Protein AF-A0A316R1C1-F1 (afdb_monomer_lite)

Secondary structure (DSSP, 8-state):
-PPPB---TTSTTTTSHHHHHHT-SBGGG-GGGSGGGHHHHHHHHHHHHHT-SSS-STHHHH-SB-SS-SSSPPBP-EEEEEEEEE-PSP-EEE-TTS-EEE-S-SEEEEEEEEE-TTTT-

Radius of gyration: 18.61 Å; chains: 1; bounding box: 40×35×49 Å

Sequence (121 aa):
MEDRQYTNTSCPLYETVYCQRLNMRSCDVCPAKNPNNVQSIQADLDAVAQLMPMEDLAPLFHTEQCVLCKGEPGKRVCYGMTDLGNPEPQREGRNFIGMKTKLRIGSLLPIQLSCCAACRR

Foldseek 3Di:
DDDAEEDCPVQPCPPHPLVVVQVDSYLVPGPSVPVVCNVVSVQQVVQVVVVCPDPDLCCFPVDQWFPPDPDDTDGFDDKDKDKDFDCPPWDWDADPVGDIDIDSGHYIDIHIGGHDPVRVD

Structure (mmCIF, N/CA/C/O backbone):
data_AF-A0A316R1C1-F1
#
_entry.id   AF-A0A316R1C1-F1
#
loop_
_atom_site.group_PDB
_atom_site.id
_atom_site.type_symbol
_atom_site.label_atom_id
_atom_site.label_alt_id
_atom_site.label_comp_id
_atom_site.label_asym_id
_atom_site.label_entity_id
_atom_site.label_seq_id
_atom_site.pdbx_PDB_ins_code
_atom_site.Cartn_x
_atom_site.Cartn_y
_atom_site.Cartn_z
_atom_site.occupancy
_atom_site.B_iso_or_equiv
_atom_site.auth_seq_id
_atom_site.auth_comp_id
_atom_site.auth_asym_id
_atom_site.auth_atom_id
_atom_site.pdbx_PDB_model_num
ATOM 1 N N . MET A 1 1 ? 3.258 -20.269 7.989 1.00 51.34 1 MET A N 1
ATOM 2 C CA . MET A 1 1 ? 3.640 -19.213 7.031 1.00 51.34 1 MET A CA 1
ATOM 3 C C . MET A 1 1 ? 4.019 -19.970 5.768 1.00 51.34 1 MET A C 1
ATOM 5 O O . MET A 1 1 ? 4.888 -20.818 5.877 1.00 51.34 1 MET A O 1
ATOM 9 N N . GLU A 1 2 ? 3.267 -19.852 4.669 1.00 62.28 2 GLU A N 1
ATOM 10 C CA . GLU A 1 2 ? 3.609 -20.581 3.431 1.00 62.28 2 GLU A CA 1
ATOM 11 C C . GLU A 1 2 ? 4.952 -20.074 2.883 1.00 62.28 2 GLU A C 1
ATOM 13 O O . GLU A 1 2 ? 5.201 -18.864 2.904 1.00 62.28 2 GLU A O 1
ATOM 18 N N . ASP A 1 3 ? 5.794 -20.984 2.388 1.00 77.94 3 ASP A N 1
ATOM 19 C CA . ASP A 1 3 ? 7.062 -20.627 1.750 1.00 77.94 3 ASP A CA 1
ATOM 20 C C . ASP A 1 3 ? 6.789 -19.875 0.444 1.00 77.94 3 ASP A C 1
ATOM 22 O O . ASP A 1 3 ? 6.186 -20.400 -0.497 1.00 77.94 3 ASP A O 1
ATOM 26 N N . ARG A 1 4 ? 7.216 -18.610 0.395 1.00 82.94 4 ARG A N 1
ATOM 27 C CA . ARG A 1 4 ? 7.112 -17.771 -0.803 1.00 82.94 4 ARG A CA 1
ATOM 28 C C . ARG A 1 4 ? 8.196 -18.184 -1.794 1.00 82.94 4 ARG A C 1
ATOM 30 O O . ARG A 1 4 ? 9.362 -18.289 -1.425 1.00 82.94 4 ARG A O 1
ATOM 37 N N . GLN A 1 5 ? 7.821 -18.389 -3.054 1.00 85.69 5 GLN A N 1
ATOM 38 C CA . GLN A 1 5 ? 8.736 -18.870 -4.094 1.00 85.69 5 GLN A CA 1
ATOM 39 C C . GLN A 1 5 ? 9.010 -17.774 -5.124 1.00 85.69 5 GLN A C 1
ATOM 41 O O . GLN A 1 5 ? 8.244 -17.568 -6.071 1.00 85.69 5 GLN A O 1
ATOM 46 N N . TYR A 1 6 ? 10.118 -17.060 -4.939 1.00 88.44 6 TYR A N 1
ATOM 47 C CA . TYR A 1 6 ? 10.590 -16.049 -5.880 1.00 88.44 6 TYR A CA 1
ATOM 48 C C . TYR A 1 6 ? 11.671 -16.651 -6.774 1.00 88.44 6 TYR A C 1
ATOM 50 O O . TYR A 1 6 ? 12.806 -16.826 -6.355 1.00 88.44 6 TYR A O 1
ATOM 58 N N . THR A 1 7 ? 11.301 -17.013 -8.000 1.00 89.00 7 THR A N 1
ATOM 59 C CA . THR A 1 7 ? 12.159 -17.791 -8.909 1.00 89.00 7 THR A CA 1
ATOM 60 C C . THR A 1 7 ? 12.693 -16.985 -10.091 1.00 89.00 7 THR A C 1
ATOM 62 O O . THR A 1 7 ? 13.659 -17.398 -10.727 1.00 89.00 7 THR A O 1
ATOM 65 N N . ASN A 1 8 ? 12.096 -15.830 -10.405 1.00 89.88 8 ASN A N 1
ATOM 66 C CA . ASN A 1 8 ? 12.517 -15.008 -11.537 1.00 89.88 8 ASN A CA 1
ATOM 67 C C . ASN A 1 8 ? 13.660 -14.052 -11.158 1.00 89.88 8 ASN A C 1
ATOM 69 O O . ASN A 1 8 ? 13.425 -12.872 -10.891 1.00 89.88 8 ASN A O 1
ATOM 73 N N . THR A 1 9 ? 14.893 -14.554 -11.203 1.00 91.06 9 THR A N 1
ATOM 74 C CA . THR A 1 9 ? 16.123 -13.787 -10.930 1.00 91.06 9 THR A CA 1
ATOM 75 C C . THR A 1 9 ? 16.431 -12.714 -11.979 1.00 91.06 9 THR A C 1
ATOM 77 O O . THR A 1 9 ? 17.227 -11.818 -11.723 1.00 91.06 9 THR A O 1
ATOM 80 N N . SER A 1 10 ? 15.789 -12.768 -13.152 1.00 91.38 10 SER A N 1
ATOM 81 C CA . SER A 1 10 ? 15.944 -11.756 -14.209 1.00 91.38 10 SER A CA 1
ATOM 82 C C . SER A 1 10 ? 15.043 -10.527 -14.023 1.00 91.38 10 SER A C 1
ATOM 84 O O . SER A 1 10 ? 15.181 -9.538 -14.741 1.00 91.38 10 SER A O 1
ATOM 86 N N . CYS A 1 11 ? 14.099 -10.575 -13.076 1.00 91.94 11 CYS A N 1
ATOM 87 C CA . CYS A 1 11 ? 13.207 -9.456 -12.794 1.00 91.94 11 CYS A CA 1
ATOM 88 C C . CYS A 1 11 ? 13.990 -8.286 -12.170 1.00 91.94 11 CYS A C 1
ATOM 90 O O . CYS A 1 11 ? 14.658 -8.500 -11.160 1.00 91.94 11 CYS A O 1
ATOM 92 N N . PRO A 1 12 ? 13.840 -7.037 -12.652 1.00 92.56 12 PRO A N 1
ATOM 93 C CA . PRO A 1 12 ? 14.537 -5.887 -12.066 1.00 92.56 12 PRO A CA 1
ATOM 94 C C . PRO A 1 12 ? 14.174 -5.598 -10.601 1.00 92.56 12 PRO A C 1
ATOM 96 O O . PRO A 1 12 ? 14.890 -4.869 -9.924 1.00 92.56 12 PRO A O 1
ATOM 99 N N . LEU A 1 13 ? 13.054 -6.143 -10.110 1.00 93.75 13 LEU A N 1
ATOM 100 C CA . LEU A 1 13 ? 12.638 -6.004 -8.711 1.00 93.75 13 LEU A CA 1
ATOM 101 C C . LEU A 1 13 ? 13.134 -7.149 -7.826 1.00 93.75 13 LEU A C 1
ATOM 103 O O . LEU A 1 13 ? 12.971 -7.057 -6.609 1.00 93.75 13 LEU A O 1
ATOM 107 N N . TYR A 1 14 ? 13.686 -8.224 -8.395 1.00 92.94 14 TYR A N 1
ATOM 108 C CA . TYR A 1 14 ? 14.122 -9.399 -7.641 1.00 92.94 14 TYR A CA 1
ATOM 109 C C . TYR A 1 14 ? 15.084 -9.000 -6.508 1.00 92.94 14 TYR A C 1
ATOM 111 O O . TYR A 1 14 ? 15.948 -8.153 -6.699 1.00 92.94 14 TYR A O 1
ATOM 119 N N . GLU A 1 15 ? 14.873 -9.555 -5.309 1.00 90.38 15 GLU A N 1
ATOM 120 C CA . GLU A 1 15 ? 15.633 -9.241 -4.079 1.00 90.38 15 GLU A CA 1
ATOM 121 C C . GLU A 1 15 ? 15.674 -7.757 -3.648 1.00 90.38 15 GLU A C 1
ATOM 123 O O . GLU A 1 15 ? 16.401 -7.392 -2.727 1.00 90.38 15 GLU A O 1
ATOM 128 N N . THR A 1 16 ? 14.833 -6.893 -4.222 1.00 92.81 16 THR A N 1
ATOM 129 C CA . THR A 1 16 ? 14.690 -5.496 -3.778 1.00 92.81 16 THR A CA 1
ATOM 130 C C . THR A 1 16 ? 13.561 -5.320 -2.755 1.00 92.81 16 THR A C 1
ATOM 132 O O . THR A 1 16 ? 12.646 -6.146 -2.652 1.00 92.81 16 THR A O 1
ATOM 135 N N . VAL A 1 17 ? 13.552 -4.175 -2.060 1.00 90.12 17 VAL A N 1
ATOM 136 C CA . VAL A 1 17 ? 12.435 -3.761 -1.186 1.00 90.12 17 VAL A CA 1
ATOM 137 C C . VAL A 1 17 ? 11.093 -3.718 -1.932 1.00 90.12 17 VAL A C 1
ATOM 139 O O . VAL A 1 17 ? 10.051 -3.990 -1.341 1.00 90.12 17 VAL A O 1
ATOM 142 N N . TYR A 1 18 ? 11.092 -3.452 -3.242 1.00 92.75 18 TYR A N 1
ATOM 143 C CA . TYR A 1 18 ? 9.870 -3.437 -4.048 1.00 92.75 18 TYR A CA 1
ATOM 144 C C . TYR A 1 18 ? 9.249 -4.831 -4.176 1.00 92.75 18 TYR A C 1
ATOM 146 O O . TYR A 1 18 ? 8.042 -4.979 -4.003 1.00 92.75 18 TYR A O 1
ATOM 154 N N . CYS A 1 19 ? 10.057 -5.871 -4.408 1.00 91.94 19 CYS A N 1
ATOM 155 C CA . CYS A 1 19 ? 9.561 -7.251 -4.449 1.00 91.94 19 CYS A CA 1
ATOM 156 C C . CYS A 1 19 ? 9.001 -7.688 -3.089 1.00 91.94 19 CYS A C 1
ATOM 158 O O . CYS A 1 19 ? 7.946 -8.319 -3.029 1.00 91.94 19 CYS A O 1
ATOM 160 N N . GLN A 1 20 ? 9.644 -7.273 -1.994 1.00 88.44 20 GLN A N 1
ATOM 161 C CA . GLN A 1 20 ? 9.140 -7.520 -0.641 1.00 88.44 20 GLN A CA 1
ATOM 162 C C . GLN A 1 20 ? 7.792 -6.824 -0.394 1.00 88.44 20 GLN A C 1
ATOM 164 O O . GLN A 1 20 ? 6.866 -7.461 0.105 1.00 88.44 20 GLN A O 1
ATOM 169 N N . ARG A 1 21 ? 7.650 -5.550 -0.794 1.00 88.25 21 ARG A N 1
ATOM 170 C CA . ARG A 1 21 ? 6.412 -4.761 -0.641 1.00 88.25 21 ARG A CA 1
ATOM 171 C C . ARG A 1 21 ? 5.240 -5.302 -1.456 1.00 88.25 21 ARG A C 1
ATOM 173 O O . ARG A 1 21 ? 4.107 -5.224 -0.995 1.00 88.25 21 ARG A O 1
ATOM 180 N N . LEU A 1 22 ? 5.500 -5.885 -2.628 1.00 89.81 22 LEU A N 1
ATOM 181 C CA . LEU A 1 22 ? 4.466 -6.578 -3.405 1.00 89.81 22 LEU A CA 1
ATOM 182 C C . LEU A 1 22 ? 3.909 -7.803 -2.664 1.00 89.81 22 LEU A C 1
ATOM 184 O O . LEU A 1 22 ? 2.777 -8.193 -2.926 1.00 89.81 22 LEU A O 1
ATOM 188 N N . ASN A 1 23 ? 4.689 -8.392 -1.746 1.00 88.69 23 ASN A N 1
ATOM 189 C CA . ASN A 1 23 ? 4.273 -9.451 -0.821 1.00 88.69 23 ASN A CA 1
ATOM 190 C C . ASN A 1 23 ? 3.486 -10.596 -1.497 1.00 88.69 23 ASN A C 1
ATOM 192 O O . ASN A 1 23 ? 2.499 -11.106 -0.964 1.00 88.69 23 ASN A O 1
ATOM 196 N N . MET A 1 24 ? 3.917 -10.999 -2.695 1.00 90.88 24 MET A N 1
ATOM 197 C CA . MET A 1 24 ? 3.232 -12.020 -3.489 1.00 90.88 24 MET A CA 1
ATOM 198 C C . MET A 1 24 ? 3.593 -13.439 -3.044 1.00 90.88 24 MET A C 1
ATOM 200 O O . MET A 1 24 ? 4.655 -13.687 -2.482 1.00 90.88 24 MET A O 1
ATOM 204 N N . ARG A 1 25 ? 2.729 -14.411 -3.364 1.00 89.56 25 ARG A N 1
ATOM 205 C CA . ARG A 1 25 ? 3.006 -15.835 -3.104 1.00 89.56 25 ARG A CA 1
ATOM 206 C C . ARG A 1 25 ? 4.130 -16.391 -3.988 1.00 89.56 25 ARG A C 1
ATOM 208 O O . ARG A 1 25 ? 4.954 -17.172 -3.519 1.00 89.56 25 ARG A O 1
ATOM 215 N N . SER A 1 26 ? 4.148 -16.008 -5.264 1.00 92.50 26 SER A N 1
ATOM 216 C CA . SER A 1 26 ? 5.160 -16.429 -6.238 1.00 92.50 26 SER A CA 1
ATOM 217 C C . SER A 1 26 ? 5.304 -15.423 -7.383 1.00 92.50 26 SER A C 1
ATOM 219 O O . SER A 1 26 ? 4.461 -14.538 -7.562 1.00 92.50 26 SER A O 1
ATOM 221 N N . CYS A 1 27 ? 6.356 -15.574 -8.194 1.00 92.00 27 CYS A N 1
ATOM 222 C CA . CYS A 1 27 ? 6.554 -14.757 -9.397 1.00 92.00 27 CYS A CA 1
ATOM 223 C C . CYS A 1 27 ? 5.439 -14.932 -10.442 1.00 92.00 27 CYS A C 1
ATOM 225 O O . CYS A 1 27 ? 5.206 -14.016 -11.228 1.00 92.00 27 CYS A O 1
ATOM 227 N N . ASP A 1 28 ? 4.727 -16.063 -10.450 1.00 90.25 28 ASP A N 1
ATOM 228 C CA . ASP A 1 28 ? 3.705 -16.345 -11.464 1.00 90.25 28 ASP A CA 1
ATOM 229 C C . ASP A 1 28 ? 2.460 -15.477 -11.357 1.00 90.25 28 ASP A C 1
ATOM 231 O O . ASP A 1 28 ? 1.851 -15.156 -12.377 1.00 90.25 28 ASP A O 1
ATOM 235 N N . VAL A 1 29 ? 2.122 -15.082 -10.133 1.00 89.81 29 VAL A N 1
ATOM 236 C CA . VAL A 1 29 ? 0.990 -14.203 -9.819 1.00 89.81 29 VAL A CA 1
ATOM 237 C C . VAL A 1 29 ? 1.431 -12.757 -9.587 1.00 89.81 29 VAL A C 1
ATOM 239 O O . VAL A 1 29 ? 0.626 -11.915 -9.201 1.00 89.81 29 VAL A O 1
ATOM 242 N N . CYS A 1 30 ? 2.716 -12.457 -9.789 1.00 91.81 30 CYS A N 1
ATOM 243 C CA . CYS A 1 30 ? 3.264 -11.138 -9.522 1.00 91.81 30 CYS A CA 1
ATOM 244 C C . CYS A 1 30 ? 2.909 -10.156 -10.652 1.00 91.81 30 CYS A C 1
ATOM 246 O O . CYS A 1 30 ? 3.167 -10.459 -11.820 1.00 91.81 30 CYS A O 1
ATOM 248 N N . PRO A 1 31 ? 2.403 -8.946 -10.346 1.00 89.88 31 PRO A N 1
ATOM 249 C CA . PRO A 1 31 ? 2.100 -7.943 -11.370 1.00 89.88 31 PRO A CA 1
ATOM 250 C C . PRO A 1 31 ? 3.346 -7.498 -12.157 1.00 89.88 31 PRO A C 1
ATOM 252 O O . PRO A 1 31 ? 3.237 -7.106 -13.320 1.00 89.88 31 PRO A O 1
ATOM 255 N N . ALA A 1 32 ? 4.538 -7.626 -11.561 1.00 91.44 32 ALA A N 1
ATOM 256 C CA . ALA A 1 32 ? 5.823 -7.346 -12.202 1.00 91.44 32 ALA A CA 1
ATOM 257 C C . ALA A 1 32 ? 6.328 -8.483 -13.116 1.00 91.44 32 ALA A C 1
ATOM 259 O O . ALA A 1 32 ? 7.414 -8.372 -13.678 1.00 91.44 32 ALA A O 1
ATOM 260 N N . LYS A 1 33 ? 5.559 -9.571 -13.298 1.00 88.69 33 LYS A N 1
ATOM 261 C CA . LYS A 1 33 ? 5.878 -10.637 -14.266 1.00 88.69 33 LYS A CA 1
ATOM 262 C C . LYS A 1 33 ? 5.967 -10.102 -15.697 1.00 88.69 33 LYS A C 1
ATOM 264 O O . LYS A 1 33 ? 6.760 -10.608 -16.486 1.00 88.69 33 LYS A O 1
ATOM 269 N N . ASN A 1 34 ? 5.171 -9.082 -16.029 1.00 87.88 34 ASN A N 1
ATOM 270 C CA . ASN A 1 34 ? 5.293 -8.364 -17.292 1.00 87.88 34 ASN A CA 1
ATOM 271 C C . ASN A 1 34 ? 6.376 -7.273 -17.165 1.00 87.88 34 ASN A C 1
ATOM 273 O O . ASN A 1 34 ? 6.159 -6.309 -16.423 1.00 87.88 34 ASN A O 1
ATOM 277 N N . PRO A 1 35 ? 7.499 -7.365 -17.904 1.00 85.69 35 PRO A N 1
ATOM 278 C CA . PRO A 1 35 ? 8.599 -6.405 -17.7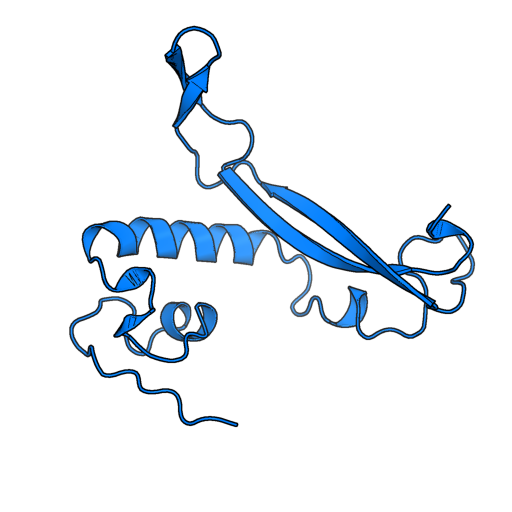94 1.00 85.69 35 PRO A CA 1
ATOM 279 C C . PRO A 1 35 ? 8.179 -4.969 -18.135 1.00 85.69 35 PRO A C 1
ATOM 281 O O . PRO A 1 35 ? 8.714 -4.025 -17.558 1.00 85.69 35 PRO A O 1
ATOM 284 N N . ASN A 1 36 ? 7.168 -4.788 -18.991 1.00 88.62 36 ASN A N 1
ATOM 285 C CA . ASN A 1 36 ? 6.675 -3.461 -19.372 1.00 88.62 36 ASN A CA 1
ATOM 286 C C . ASN A 1 36 ? 5.993 -2.714 -18.213 1.00 88.62 36 ASN A C 1
ATOM 288 O O . ASN A 1 36 ? 5.850 -1.496 -18.272 1.00 88.62 36 ASN A O 1
ATOM 292 N N . ASN A 1 37 ? 5.588 -3.421 -17.154 1.00 89.00 37 ASN A N 1
ATOM 293 C CA . ASN A 1 37 ? 4.886 -2.832 -16.013 1.00 89.00 37 ASN A CA 1
ATOM 294 C C . ASN A 1 37 ? 5.828 -2.449 -14.864 1.00 89.00 37 ASN A C 1
ATOM 296 O O . ASN A 1 37 ? 5.409 -1.751 -13.940 1.00 89.00 37 ASN A O 1
ATOM 300 N N . VAL A 1 38 ? 7.085 -2.901 -14.893 1.00 92.06 38 VAL A N 1
ATOM 301 C CA . VAL A 1 38 ? 8.009 -2.803 -13.752 1.00 92.06 38 VAL A CA 1
ATOM 302 C C . VAL A 1 38 ? 8.203 -1.356 -13.301 1.00 92.06 38 VAL A C 1
ATOM 304 O O . VAL A 1 38 ? 8.032 -1.063 -12.121 1.00 92.06 38 VAL A O 1
ATOM 307 N N . GLN A 1 39 ? 8.462 -0.441 -14.238 1.00 91.56 39 GLN A N 1
ATOM 308 C CA . GLN A 1 39 ? 8.654 0.978 -13.921 1.00 91.56 39 GLN A CA 1
ATOM 309 C C . GLN A 1 39 ? 7.397 1.610 -13.312 1.00 91.56 39 GLN A C 1
ATOM 311 O O . GLN A 1 39 ? 7.488 2.320 -12.314 1.00 91.56 39 GLN A O 1
ATOM 316 N N . SER A 1 40 ? 6.214 1.320 -13.868 1.00 89.94 40 SER A N 1
ATOM 317 C CA . SER A 1 40 ? 4.959 1.837 -13.310 1.00 89.94 40 SER A CA 1
ATOM 318 C C . SER A 1 40 ? 4.678 1.297 -11.909 1.00 89.94 40 SER A C 1
ATOM 320 O O . SER A 1 40 ? 4.229 2.049 -11.054 1.00 89.94 40 SER A O 1
ATOM 322 N N . ILE A 1 41 ? 5.004 0.027 -11.654 1.00 92.06 41 ILE A N 1
ATOM 323 C CA . ILE A 1 41 ? 4.823 -0.601 -10.342 1.00 92.06 41 ILE A CA 1
ATOM 324 C C . ILE A 1 41 ? 5.750 0.035 -9.303 1.00 92.06 41 ILE A C 1
ATOM 326 O O . ILE A 1 41 ? 5.324 0.266 -8.176 1.00 92.06 41 ILE A O 1
ATOM 330 N N . GLN A 1 42 ? 7.001 0.341 -9.661 1.00 92.56 42 GLN A N 1
ATOM 331 C CA . GLN A 1 42 ? 7.908 1.054 -8.756 1.00 92.56 42 GLN A CA 1
ATOM 332 C C . GLN A 1 42 ? 7.364 2.438 -8.403 1.00 92.56 42 GLN A C 1
ATOM 334 O O . GLN A 1 42 ? 7.263 2.757 -7.223 1.00 92.56 42 GLN A O 1
ATOM 339 N N . ALA A 1 43 ? 6.925 3.205 -9.406 1.00 90.56 43 ALA A N 1
ATOM 340 C CA . ALA A 1 43 ? 6.333 4.522 -9.184 1.00 90.56 43 ALA A CA 1
ATOM 341 C C . ALA A 1 43 ? 5.090 4.462 -8.278 1.00 90.56 43 ALA A C 1
ATOM 343 O O . ALA A 1 43 ? 4.924 5.317 -7.410 1.00 90.56 43 ALA A O 1
ATOM 344 N N . ASP A 1 44 ? 4.244 3.438 -8.434 1.00 89.06 44 ASP A N 1
ATOM 345 C CA . ASP A 1 44 ? 3.082 3.226 -7.565 1.00 89.06 44 ASP A CA 1
ATOM 346 C C . ASP A 1 44 ? 3.491 2.915 -6.119 1.00 89.06 44 ASP A C 1
ATOM 348 O O . ASP A 1 44 ? 2.944 3.494 -5.181 1.00 89.06 44 ASP A O 1
ATOM 352 N N . LEU A 1 45 ? 4.472 2.029 -5.921 1.00 89.38 45 LEU A N 1
ATOM 353 C CA . LEU A 1 45 ? 4.970 1.678 -4.588 1.00 89.38 45 LEU A CA 1
ATOM 354 C C . LEU A 1 45 ? 5.647 2.864 -3.890 1.00 89.38 45 LEU A C 1
ATOM 356 O O . LEU A 1 45 ? 5.513 3.001 -2.674 1.00 89.38 45 LEU A O 1
ATOM 360 N N . ASP A 1 46 ? 6.350 3.715 -4.635 1.00 89.25 46 ASP A N 1
ATOM 361 C CA . ASP A 1 46 ? 6.959 4.939 -4.109 1.00 89.25 46 ASP A CA 1
ATOM 362 C C . ASP A 1 46 ? 5.905 5.979 -3.737 1.00 89.25 46 ASP A C 1
ATOM 364 O O . ASP A 1 46 ? 5.957 6.543 -2.643 1.00 89.25 46 ASP A O 1
ATOM 368 N N . ALA A 1 47 ? 4.909 6.188 -4.602 1.00 87.25 47 ALA A N 1
ATOM 369 C CA . ALA A 1 47 ? 3.803 7.095 -4.325 1.00 87.25 47 ALA A CA 1
ATOM 370 C C . ALA A 1 47 ? 3.025 6.657 -3.077 1.00 87.25 47 ALA A C 1
ATOM 372 O O . ALA A 1 47 ? 2.742 7.481 -2.213 1.00 87.25 47 ALA A O 1
ATOM 373 N N . VAL A 1 48 ? 2.736 5.360 -2.932 1.00 84.44 48 VAL A N 1
ATOM 374 C CA . VAL A 1 48 ? 2.081 4.825 -1.729 1.00 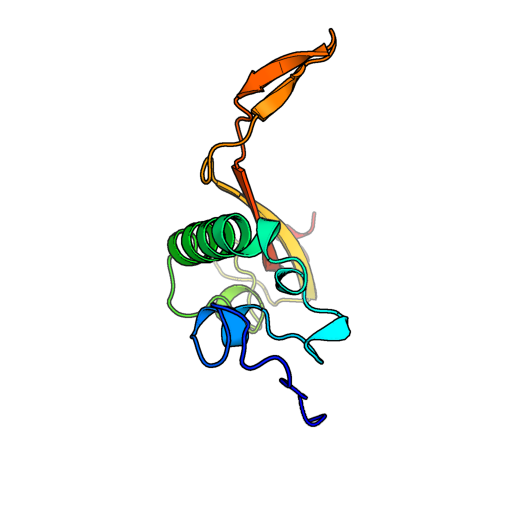84.44 48 VAL A CA 1
ATOM 375 C C . VAL A 1 48 ? 2.966 4.984 -0.491 1.00 84.44 48 VAL A C 1
ATOM 377 O O . VAL A 1 48 ? 2.467 5.375 0.561 1.00 84.44 48 VAL A O 1
ATOM 380 N N . ALA A 1 49 ? 4.275 4.735 -0.596 1.00 81.94 49 ALA A N 1
ATOM 381 C CA . ALA A 1 49 ? 5.193 4.903 0.531 1.00 81.94 49 ALA A CA 1
ATOM 382 C C . ALA A 1 49 ? 5.254 6.359 1.027 1.00 81.94 49 ALA A C 1
ATOM 384 O O . ALA A 1 49 ? 5.315 6.584 2.232 1.00 81.94 49 ALA A O 1
ATOM 385 N N . GLN A 1 50 ? 5.178 7.344 0.126 1.00 79.38 50 GLN A N 1
ATOM 386 C CA . GLN A 1 50 ? 5.123 8.768 0.487 1.00 79.38 50 GLN A CA 1
ATOM 387 C C . GLN A 1 50 ? 3.833 9.162 1.221 1.00 79.38 50 GLN A C 1
ATOM 389 O O . GLN A 1 50 ? 3.828 10.133 1.975 1.00 79.38 50 GLN A O 1
ATOM 394 N N . LEU A 1 51 ? 2.742 8.417 1.019 1.00 75.69 51 LEU A N 1
ATOM 395 C CA . LEU A 1 51 ? 1.453 8.661 1.674 1.00 75.69 51 LEU A CA 1
ATOM 396 C C . LEU A 1 51 ? 1.339 8.060 3.065 1.00 75.69 51 LEU A C 1
ATOM 398 O O . LEU A 1 51 ? 0.294 8.215 3.689 1.00 75.69 51 LEU A O 1
ATOM 402 N N . MET A 1 52 ? 2.356 7.351 3.541 1.00 74.38 52 MET A N 1
ATOM 403 C CA . MET A 1 52 ? 2.352 6.778 4.879 1.00 74.38 52 MET A CA 1
ATOM 404 C C . MET A 1 52 ? 3.015 7.789 5.830 1.00 74.38 52 MET A C 1
ATOM 406 O O . MET A 1 52 ? 4.238 7.794 5.944 1.00 74.38 52 MET A O 1
ATOM 410 N N . PRO A 1 53 ? 2.252 8.674 6.513 1.00 59.03 53 PRO A N 1
ATOM 411 C CA . PRO A 1 53 ? 2.813 9.679 7.424 1.00 59.03 53 PRO A CA 1
ATOM 412 C C . PRO A 1 53 ? 3.404 9.067 8.703 1.00 59.03 53 PRO A C 1
ATOM 414 O O . PRO A 1 53 ? 3.997 9.777 9.509 1.00 59.03 53 PRO A O 1
ATOM 417 N N . MET A 1 54 ? 3.206 7.765 8.911 1.00 60.44 54 MET A N 1
ATOM 418 C CA . MET A 1 54 ? 3.696 6.990 10.042 1.00 60.44 54 MET A CA 1
ATOM 419 C C . MET A 1 54 ? 4.465 5.789 9.498 1.00 60.44 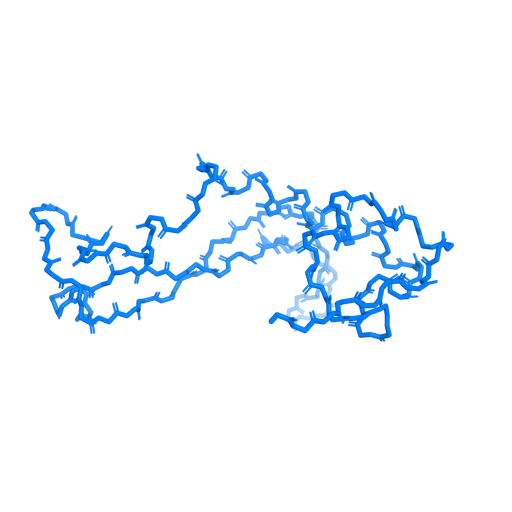54 MET A C 1
ATOM 421 O O . MET A 1 54 ? 4.062 5.208 8.490 1.00 60.44 54 MET A O 1
ATOM 425 N N . GLU A 1 55 ? 5.530 5.383 10.191 1.00 65.44 55 GLU A N 1
ATOM 426 C CA . GLU A 1 55 ? 6.274 4.154 9.870 1.00 65.44 55 GLU A CA 1
ATOM 427 C C . GLU A 1 55 ? 5.373 2.902 9.899 1.00 65.44 55 GLU A C 1
ATOM 429 O O . GLU A 1 55 ? 5.712 1.888 9.291 1.00 65.44 55 GLU A O 1
ATOM 434 N N . ASP A 1 56 ? 4.204 2.991 10.550 1.00 71.44 56 ASP A N 1
ATOM 435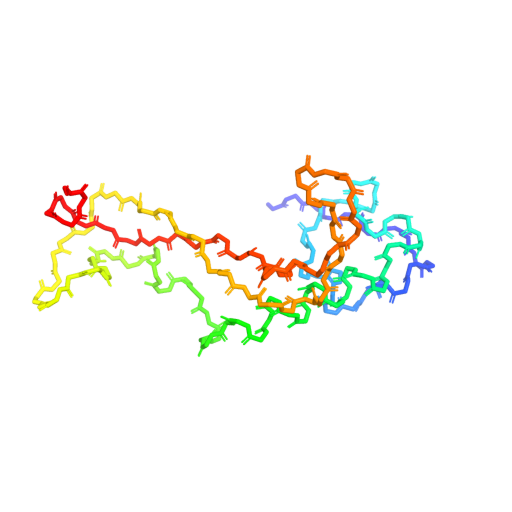 C CA . ASP A 1 56 ? 3.229 1.914 10.674 1.00 71.44 56 ASP A CA 1
ATOM 436 C C . ASP A 1 56 ? 1.773 2.434 10.668 1.00 71.44 56 ASP A C 1
ATOM 438 O O . ASP A 1 56 ? 1.426 3.373 11.388 1.00 71.44 56 ASP A O 1
ATOM 442 N N . LEU A 1 57 ? 0.903 1.800 9.871 1.00 77.94 57 LEU A N 1
ATOM 443 C CA . LEU A 1 57 ? -0.549 2.039 9.867 1.00 77.94 57 LEU A CA 1
ATOM 444 C C . LEU A 1 57 ? -1.301 1.112 10.828 1.00 77.94 57 LEU A C 1
ATOM 446 O O . LEU A 1 57 ? -2.485 1.346 11.076 1.00 77.94 57 LEU A O 1
ATOM 450 N N . ALA A 1 58 ? -0.647 0.089 11.391 1.00 85.31 58 ALA A N 1
ATOM 451 C CA . ALA A 1 58 ? -1.242 -0.822 12.362 1.00 85.31 58 ALA A CA 1
ATOM 452 C C . ALA A 1 58 ? -1.979 -0.101 13.498 1.00 85.31 58 ALA A C 1
ATOM 454 O O . ALA A 1 58 ? -3.081 -0.543 13.830 1.00 85.31 58 ALA A O 1
ATOM 455 N N . PRO A 1 59 ? -1.497 1.034 14.051 1.00 87.00 59 PRO A N 1
ATOM 456 C CA . PRO A 1 59 ? -2.229 1.755 15.090 1.00 87.00 59 PRO A CA 1
ATOM 457 C C . PRO A 1 59 ? -3.642 2.184 14.681 1.00 87.00 59 PRO A C 1
ATOM 459 O O . PRO A 1 59 ? -4.505 2.300 15.547 1.00 87.00 59 PRO A O 1
ATOM 462 N N . LEU A 1 60 ? -3.913 2.368 13.384 1.00 88.19 60 LEU A N 1
ATOM 463 C CA . LEU A 1 60 ? -5.237 2.744 12.898 1.00 88.19 60 LEU A CA 1
ATOM 464 C C . LEU A 1 60 ? -6.267 1.613 13.013 1.00 88.19 60 LEU A C 1
ATOM 466 O O . LEU A 1 60 ? -7.450 1.919 13.124 1.00 88.19 60 LEU A O 1
ATOM 470 N N . PHE A 1 61 ? -5.854 0.337 13.017 1.00 89.00 61 PHE A N 1
ATOM 471 C CA . PHE A 1 61 ? -6.768 -0.822 13.015 1.00 89.00 61 PHE A CA 1
ATOM 472 C C . PHE A 1 61 ? -6.469 -1.910 14.069 1.00 89.00 61 PHE A C 1
ATOM 474 O O . PHE A 1 61 ? -7.319 -2.761 14.334 1.00 89.00 61 PHE A O 1
ATOM 481 N N . HIS A 1 62 ? -5.307 -1.902 14.719 1.00 90.12 62 HIS A N 1
ATOM 482 C CA . HIS A 1 62 ? -4.995 -2.805 15.837 1.00 90.12 62 HIS A CA 1
ATOM 483 C C . HIS A 1 62 ? -5.458 -2.260 17.191 1.00 90.12 62 HIS A C 1
ATOM 485 O O . HIS A 1 62 ? -5.573 -3.022 18.147 1.00 90.12 62 HIS A O 1
ATOM 491 N N . THR A 1 63 ? -5.730 -0.958 17.295 1.00 93.12 63 THR A N 1
ATOM 492 C CA . THR A 1 63 ? -6.194 -0.353 18.548 1.00 93.12 63 THR A CA 1
ATOM 493 C C . THR A 1 63 ? -7.595 -0.837 18.944 1.00 93.12 63 THR A C 1
ATOM 495 O O . THR A 1 63 ? -8.470 -1.044 18.101 1.00 93.12 63 THR A O 1
ATOM 498 N N . GLU A 1 64 ? -7.837 -0.951 20.251 1.00 95.81 64 GLU A N 1
ATOM 499 C CA . GLU A 1 64 ? -9.158 -1.207 20.841 1.00 95.81 64 GLU A CA 1
ATOM 500 C C . GLU A 1 64 ? -10.016 0.067 20.961 1.00 95.81 64 GLU A C 1
ATOM 502 O O . GLU A 1 64 ? -11.158 0.008 21.421 1.00 95.81 64 GLU 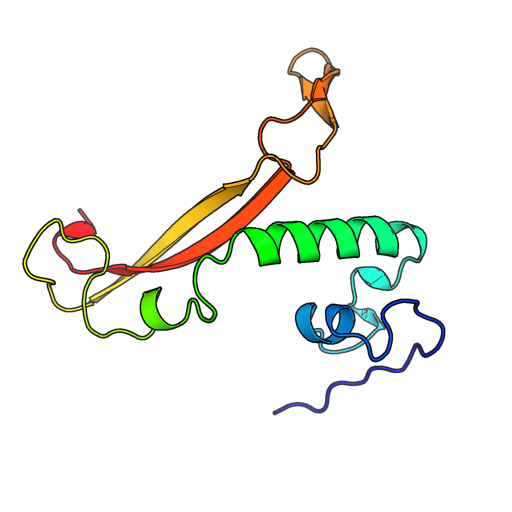A O 1
ATOM 507 N N . GLN A 1 65 ? -9.492 1.223 20.545 1.00 96.94 65 GLN A N 1
ATOM 508 C CA . GLN A 1 65 ? -10.156 2.526 20.614 1.00 96.94 65 GLN A CA 1
ATOM 509 C C . GLN A 1 65 ? -10.543 3.056 19.226 1.00 96.94 65 GLN A C 1
ATOM 511 O O . GLN A 1 65 ? -9.939 2.722 18.213 1.00 96.94 65 GLN A O 1
ATOM 516 N N . CYS A 1 66 ? -11.577 3.890 19.160 1.00 96.31 66 CYS A N 1
ATOM 517 C CA . CYS A 1 66 ? -12.000 4.550 17.928 1.00 96.31 66 CYS A CA 1
ATOM 518 C C . CYS A 1 66 ? -11.044 5.683 17.540 1.00 96.31 66 CYS A C 1
ATOM 520 O O . CYS A 1 66 ? -10.789 6.568 18.352 1.00 96.31 66 CYS A O 1
ATOM 522 N N . VAL A 1 67 ? -10.606 5.712 16.279 1.00 94.44 67 VAL A N 1
ATOM 523 C CA . VAL A 1 67 ? -9.708 6.762 15.749 1.00 94.44 67 VAL A CA 1
ATOM 524 C C . VAL A 1 67 ? -10.450 7.930 15.084 1.00 94.44 67 VAL A C 1
ATOM 526 O O . VAL A 1 67 ? -9.829 8.849 14.564 1.00 94.44 67 VAL A O 1
ATOM 529 N N . LEU A 1 68 ? -11.788 7.902 15.089 1.00 94.12 68 LEU A N 1
ATOM 530 C CA . LEU A 1 68 ? -12.649 8.904 14.443 1.00 94.12 68 LEU A CA 1
ATOM 531 C C . LEU A 1 68 ? -13.340 9.862 15.433 1.00 94.12 68 LEU A C 1
ATOM 533 O O . LEU A 1 68 ? -14.029 10.795 15.016 1.00 94.12 68 LEU A O 1
ATOM 537 N N . CYS A 1 69 ? -13.209 9.633 16.742 1.00 95.94 69 CYS A N 1
ATOM 538 C CA . CYS A 1 69 ? -13.846 10.463 17.765 1.00 95.94 69 CYS A CA 1
ATOM 539 C C . CYS A 1 69 ? -13.210 11.866 17.817 1.00 95.94 69 CYS A C 1
ATOM 541 O O . CYS A 1 69 ? -11.995 11.998 17.908 1.00 95.94 69 CYS A O 1
ATOM 543 N N . LYS A 1 70 ? -14.030 12.927 17.842 1.00 92.50 70 LYS A N 1
ATOM 544 C CA . LYS A 1 70 ? -13.583 14.321 18.070 1.00 92.50 70 LYS A CA 1
ATOM 545 C C . LYS A 1 70 ? -13.444 14.656 19.572 1.00 92.50 70 LYS A C 1
ATOM 547 O O . LYS A 1 70 ? -13.791 15.755 19.991 1.00 92.50 70 LYS A O 1
ATOM 552 N N . GLY A 1 71 ? -13.028 13.684 20.386 1.00 92.12 71 GLY A N 1
ATOM 553 C CA . GLY A 1 71 ? -13.006 13.734 21.853 1.00 92.12 71 GLY A CA 1
ATOM 554 C C . GLY A 1 71 ? -12.607 12.377 22.439 1.00 92.12 71 GLY A C 1
ATOM 555 O O . GLY A 1 71 ? -11.931 11.608 21.758 1.00 92.12 71 GLY A O 1
ATOM 556 N N . GLU A 1 72 ? -13.057 12.070 23.660 1.00 95.25 72 GLU A N 1
ATOM 557 C CA . GLU A 1 72 ? -12.744 10.802 24.340 1.00 95.25 72 GLU A CA 1
ATOM 558 C C . GLU A 1 72 ? -13.021 9.574 23.447 1.00 95.25 72 GLU A C 1
ATOM 560 O O . GLU A 1 72 ? -14.162 9.377 23.001 1.00 95.25 72 GLU A O 1
ATOM 565 N N . PRO A 1 73 ? -11.999 8.745 23.159 1.00 96.38 73 PRO A N 1
ATOM 566 C CA . PRO A 1 73 ? -12.155 7.602 22.273 1.00 96.38 73 PRO A CA 1
ATOM 567 C C . PRO A 1 73 ? -13.097 6.539 22.845 1.00 96.38 73 PRO A C 1
ATOM 569 O O . PRO A 1 73 ? -12.865 5.955 23.903 1.00 96.38 73 PRO A O 1
ATOM 572 N N . GLY A 1 74 ? -14.152 6.218 22.096 1.00 96.19 74 GLY A N 1
ATOM 573 C CA . GLY A 1 74 ? -15.005 5.068 22.402 1.00 96.19 74 GLY A CA 1
ATOM 574 C C . GLY A 1 74 ? -14.317 3.733 22.091 1.00 96.19 74 GLY A C 1
ATOM 575 O O . GLY A 1 74 ? -13.389 3.672 21.285 1.00 96.19 74 GLY A O 1
ATOM 576 N N . LYS A 1 75 ? -14.818 2.632 22.662 1.00 97.62 75 LYS A N 1
ATOM 577 C CA . LYS A 1 75 ? -14.335 1.276 22.349 1.00 97.62 75 LYS A CA 1
ATOM 578 C C . LYS A 1 75 ? -14.627 0.900 20.889 1.00 97.62 75 LYS A C 1
ATOM 580 O O . LYS A 1 75 ? -15.741 1.115 20.401 1.00 97.62 75 LYS A O 1
ATOM 585 N N . ARG A 1 76 ? -13.648 0.304 20.206 1.00 97.12 76 ARG A N 1
ATOM 586 C CA . ARG A 1 76 ? -13.792 -0.274 18.866 1.00 97.12 76 ARG A CA 1
ATOM 587 C C . ARG A 1 76 ? -14.809 -1.414 18.890 1.00 97.12 76 ARG A C 1
ATOM 589 O O . ARG A 1 76 ? -14.725 -2.321 19.713 1.00 97.12 76 ARG A O 1
ATOM 596 N N . VAL A 1 77 ? -15.750 -1.383 17.952 1.00 96.94 77 VAL A N 1
ATOM 597 C CA . VAL A 1 77 ? -16.738 -2.460 17.740 1.00 96.94 77 VAL A CA 1
ATOM 598 C C . VAL A 1 77 ? -16.792 -2.928 16.289 1.00 96.94 77 VAL A C 1
ATOM 600 O O . VAL A 1 77 ? -17.345 -3.985 16.001 1.00 96.94 77 VAL A O 1
ATOM 603 N N . CYS A 1 78 ? -16.243 -2.140 15.366 1.00 95.19 78 CYS A N 1
ATOM 604 C CA . CYS A 1 78 ? -16.174 -2.467 13.952 1.00 95.19 78 CYS A CA 1
ATOM 605 C C . CYS A 1 78 ? -14.954 -1.809 13.301 1.00 95.19 78 CYS A C 1
ATOM 607 O O . CYS A 1 78 ? -14.219 -1.045 13.934 1.00 95.19 78 CYS A O 1
ATOM 609 N N . TYR A 1 79 ? -14.776 -2.104 12.018 1.00 95.81 79 TYR A N 1
ATOM 610 C CA . TYR A 1 79 ? -13.788 -1.469 11.163 1.00 95.81 79 TYR A CA 1
ATOM 611 C C . TYR A 1 79 ? -14.481 -0.623 10.100 1.00 95.81 79 TYR A C 1
ATOM 613 O O . TYR A 1 79 ? -15.419 -1.091 9.457 1.00 95.81 79 TYR A O 1
ATOM 621 N N . GLY A 1 80 ? -14.036 0.622 9.951 1.00 92.94 80 GLY A N 1
ATOM 622 C CA . GLY A 1 80 ? -14.333 1.454 8.790 1.00 92.94 80 GLY A CA 1
ATOM 623 C C . GLY A 1 80 ? -13.246 1.284 7.735 1.00 92.94 80 GLY A C 1
ATOM 624 O O . GLY A 1 80 ? -12.105 0.969 8.071 1.00 92.94 80 GLY A O 1
ATOM 625 N N . MET A 1 81 ? -13.597 1.497 6.472 1.00 91.38 81 MET A N 1
ATOM 626 C CA . MET A 1 81 ? -12.641 1.577 5.370 1.00 91.38 81 MET A CA 1
ATOM 627 C C . MET A 1 81 ? -12.801 2.935 4.697 1.00 91.38 81 MET A C 1
ATOM 629 O O . MET A 1 81 ? -13.926 3.375 4.461 1.00 91.38 81 MET A O 1
ATOM 633 N N . THR A 1 82 ? -11.687 3.603 4.423 1.00 87.50 82 THR A N 1
ATOM 634 C CA . THR A 1 82 ? -11.655 4.849 3.654 1.00 87.50 82 THR A CA 1
ATOM 635 C C . THR A 1 82 ? -10.490 4.816 2.687 1.00 87.50 82 THR A C 1
ATOM 637 O O . THR A 1 82 ? -9.455 4.229 2.990 1.00 87.50 82 THR A O 1
ATOM 640 N N . ASP A 1 83 ? -10.632 5.501 1.562 1.00 87.69 83 ASP A N 1
ATOM 641 C CA . ASP A 1 83 ? -9.545 5.653 0.607 1.00 87.69 83 ASP A CA 1
ATOM 642 C C . ASP A 1 83 ? -8.821 6.980 0.837 1.00 87.69 83 ASP A C 1
ATOM 644 O O . ASP A 1 83 ? -9.451 8.037 0.933 1.00 87.69 83 ASP A O 1
ATOM 648 N N . LEU A 1 84 ? -7.490 6.936 0.901 1.00 83.88 84 LEU A N 1
ATOM 649 C CA . LEU A 1 84 ? -6.653 8.122 0.767 1.00 83.88 84 LEU A CA 1
ATOM 650 C C . LEU A 1 84 ? -6.216 8.256 -0.690 1.00 83.88 84 LEU A C 1
ATOM 652 O O . LEU A 1 84 ? -5.497 7.408 -1.218 1.00 83.88 84 LEU A O 1
ATOM 656 N N . GLY A 1 85 ? -6.675 9.320 -1.345 1.00 85.38 85 GLY A N 1
ATOM 657 C CA . GLY A 1 85 ? -6.294 9.639 -2.717 1.00 85.38 85 GLY A CA 1
ATOM 658 C C . GLY A 1 85 ? -5.029 10.484 -2.779 1.00 85.38 85 GLY A C 1
ATOM 659 O O . GLY A 1 85 ? -4.890 11.457 -2.040 1.00 85.38 85 GLY A O 1
ATOM 660 N N . ASN A 1 86 ? -4.149 10.150 -3.719 1.00 85.81 86 ASN A N 1
ATOM 661 C CA . ASN A 1 86 ? -2.946 10.909 -4.037 1.00 85.81 86 ASN A CA 1
ATOM 662 C C . ASN A 1 86 ? -2.904 11.233 -5.533 1.00 85.81 86 ASN A C 1
ATOM 664 O O . ASN A 1 86 ? -3.182 10.347 -6.347 1.00 85.81 86 ASN A O 1
ATOM 668 N N . PRO A 1 87 ? -2.571 12.473 -5.930 1.00 87.94 87 PRO A N 1
ATOM 669 C CA . PRO A 1 87 ? -2.432 12.829 -7.342 1.00 87.94 87 PRO A CA 1
ATOM 670 C C . PRO A 1 87 ? -1.321 12.064 -8.075 1.00 87.94 87 PRO A C 1
ATOM 672 O O . PRO A 1 87 ? -1.413 11.913 -9.292 1.00 87.94 87 PRO A O 1
ATOM 675 N N . GLU A 1 88 ? -0.304 11.568 -7.367 1.00 88.38 88 GLU A N 1
ATOM 676 C CA . GLU A 1 88 ? 0.819 10.845 -7.971 1.00 88.38 88 GLU A CA 1
ATOM 677 C C . GLU A 1 88 ? 0.646 9.309 -7.919 1.00 88.38 88 GLU A C 1
ATOM 679 O O . GLU A 1 88 ? 0.007 8.798 -6.995 1.00 88.38 88 GLU A O 1
ATOM 684 N N . PRO A 1 89 ? 1.208 8.556 -8.886 1.00 87.44 89 PRO A N 1
ATOM 685 C CA . PRO A 1 89 ? 1.829 9.064 -10.110 1.00 87.44 89 PRO A CA 1
ATOM 686 C C . PRO A 1 89 ? 0.776 9.623 -11.076 1.00 87.44 89 PRO A C 1
ATOM 688 O O . PRO A 1 89 ? -0.318 9.071 -11.184 1.00 87.44 89 PRO A O 1
ATOM 691 N N . GLN A 1 90 ? 1.090 10.696 -11.807 1.00 88.12 90 GLN A N 1
ATOM 692 C CA . GLN A 1 90 ? 0.136 11.269 -12.767 1.00 88.12 90 GLN A CA 1
ATOM 693 C C . GLN A 1 90 ? -0.341 10.235 -13.796 1.00 88.12 90 GLN A C 1
ATOM 695 O O . GLN A 1 90 ? 0.448 9.594 -14.492 1.00 88.12 90 GLN A O 1
ATOM 700 N N . ARG A 1 91 ? -1.665 10.113 -13.931 1.00 86.75 91 ARG A N 1
ATOM 701 C CA . ARG A 1 91 ? -2.320 9.214 -14.889 1.00 86.75 91 ARG A CA 1
ATOM 702 C C . ARG A 1 91 ? -3.133 9.996 -15.915 1.00 86.75 91 ARG A C 1
ATOM 704 O O . ARG A 1 91 ? -3.711 11.043 -15.614 1.00 86.75 91 ARG A O 1
ATOM 711 N N . GLU A 1 92 ? -3.236 9.438 -17.117 1.00 90.88 92 GLU A N 1
ATOM 712 C CA . GLU A 1 92 ? -4.173 9.889 -18.146 1.00 90.88 92 GLU A CA 1
ATOM 713 C C . GLU A 1 92 ? -5.352 8.919 -18.244 1.00 90.88 92 GLU A C 1
ATOM 715 O O . GLU A 1 92 ? -5.180 7.702 -18.254 1.00 90.88 92 GLU A O 1
ATOM 720 N N . GLY A 1 93 ? -6.558 9.467 -18.348 1.00 87.88 93 GLY A N 1
ATOM 721 C CA . GLY A 1 93 ? -7.778 8.722 -18.628 1.00 87.88 93 GLY A CA 1
ATOM 722 C C . GLY A 1 93 ? -8.555 9.356 -19.772 1.00 87.88 93 GLY A C 1
ATOM 723 O O . GLY A 1 93 ? -8.059 10.242 -20.468 1.00 87.88 93 GLY A O 1
ATOM 724 N N . ARG A 1 94 ? -9.798 8.915 -19.965 1.00 91.50 94 ARG A N 1
ATOM 725 C CA . ARG A 1 94 ? -10.734 9.530 -20.910 1.00 91.50 94 ARG A CA 1
ATOM 726 C C . ARG A 1 94 ? -11.896 10.161 -20.154 1.00 91.50 94 ARG A C 1
ATOM 728 O O . ARG A 1 94 ? -12.394 9.573 -19.200 1.00 91.50 94 ARG A O 1
ATOM 735 N N . ASN A 1 95 ? -12.318 11.351 -20.569 1.00 89.12 95 ASN A N 1
ATOM 736 C CA . ASN A 1 95 ? -13.531 11.978 -20.045 1.00 89.12 95 ASN A CA 1
ATOM 737 C C . ASN A 1 95 ? -14.799 11.358 -20.675 1.00 89.12 95 ASN A C 1
ATOM 739 O O . ASN A 1 95 ? -14.715 10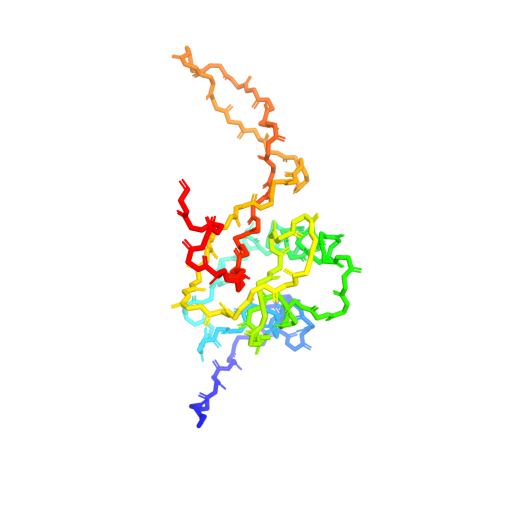.464 -21.516 1.00 89.12 95 ASN A O 1
ATOM 743 N N . PHE A 1 96 ? -15.981 11.853 -20.292 1.00 89.50 96 PHE A N 1
ATOM 744 C CA . PHE A 1 96 ? -17.274 11.322 -20.752 1.00 89.50 96 PHE A CA 1
ATOM 745 C C . PHE A 1 96 ? -17.519 11.441 -22.271 1.00 89.50 96 PHE A C 1
ATOM 747 O O . PHE A 1 96 ? -18.385 10.751 -22.796 1.00 89.50 96 PHE A O 1
ATOM 754 N N . ILE A 1 97 ? -16.741 12.270 -22.980 1.00 92.38 97 ILE A N 1
ATOM 755 C CA . ILE A 1 97 ? -16.747 12.392 -24.451 1.00 92.38 97 ILE A CA 1
ATOM 756 C C . ILE A 1 97 ? -15.528 11.730 -25.112 1.00 92.38 97 ILE A C 1
ATOM 758 O O . ILE A 1 97 ? -15.266 11.931 -26.293 1.00 92.38 97 ILE A O 1
ATOM 762 N N . GLY A 1 98 ? -14.763 10.932 -24.364 1.00 90.31 98 GLY A N 1
ATOM 763 C CA . GLY A 1 98 ? -13.666 10.121 -24.888 1.00 90.31 98 GLY A CA 1
ATOM 764 C C . GLY A 1 98 ? -12.333 10.850 -25.093 1.00 90.31 98 GLY A C 1
ATOM 765 O O . GLY A 1 98 ? -11.377 10.210 -25.535 1.00 90.31 98 GLY A O 1
ATOM 766 N N . MET A 1 99 ? -12.225 12.140 -24.758 1.00 93.06 99 MET A N 1
ATOM 767 C CA . MET A 1 99 ? -10.966 12.888 -24.869 1.00 93.06 99 MET A CA 1
ATOM 768 C C . MET A 1 99 ? -10.011 12.537 -23.730 1.00 93.06 99 MET A C 1
ATOM 770 O O . MET A 1 99 ? -10.438 12.364 -22.584 1.00 93.06 99 MET A O 1
ATOM 774 N N . LYS A 1 100 ? -8.710 12.475 -24.043 1.00 93.19 100 LYS A N 1
ATOM 775 C CA . LYS A 1 100 ? -7.659 12.278 -23.040 1.00 93.19 100 LYS A CA 1
ATOM 776 C C . LYS A 1 100 ? -7.663 13.428 -22.033 1.00 93.19 100 LYS A C 1
ATOM 778 O O . LYS A 1 100 ? -7.702 14.592 -22.419 1.00 93.19 100 LYS A O 1
ATOM 783 N N . THR A 1 101 ? -7.599 13.097 -20.751 1.00 92.88 101 THR A N 1
ATOM 784 C CA . THR A 1 101 ? -7.512 14.066 -19.655 1.00 92.88 101 THR A CA 1
ATOM 785 C C . THR A 1 101 ? -6.600 13.537 -18.560 1.00 92.88 101 THR A C 1
ATOM 787 O O . THR A 1 101 ? -6.539 12.328 -18.334 1.00 92.88 101 THR A O 1
ATOM 790 N N . LYS A 1 102 ? -5.936 14.440 -17.835 1.00 90.88 102 LYS A N 1
ATOM 791 C CA . LYS A 1 102 ? -5.245 14.081 -16.594 1.00 90.88 102 LYS A CA 1
ATOM 792 C C . LYS A 1 102 ? -6.268 13.690 -15.530 1.00 90.88 102 LYS A C 1
ATOM 794 O O . LYS A 1 102 ? -7.291 14.365 -15.376 1.00 90.88 102 LYS A O 1
ATOM 799 N N . LEU A 1 103 ? -6.002 12.601 -14.818 1.00 88.31 103 LEU A N 1
ATOM 800 C CA . LEU A 1 103 ? -6.799 12.177 -13.672 1.00 88.31 103 LEU A CA 1
ATOM 801 C C . LEU A 1 103 ? -6.378 12.964 -12.428 1.00 88.31 103 LEU A C 1
ATOM 803 O O . LEU A 1 103 ? -5.210 13.299 -12.260 1.00 88.31 103 LEU A O 1
ATOM 807 N N . ARG A 1 104 ? -7.346 13.271 -11.555 1.00 86.50 104 ARG A N 1
ATOM 808 C CA . ARG A 1 104 ? -7.086 13.967 -10.280 1.00 86.50 104 ARG A CA 1
ATOM 809 C C . ARG A 1 104 ? -6.434 13.065 -9.233 1.00 86.50 104 ARG A C 1
ATOM 811 O O . ARG A 1 104 ? -5.823 13.572 -8.303 1.00 86.50 104 ARG A O 1
ATOM 818 N N . ILE A 1 105 ? -6.620 11.756 -9.372 1.00 86.44 105 ILE A N 1
ATOM 819 C CA . ILE A 1 105 ? -6.105 10.738 -8.466 1.00 86.44 105 ILE A CA 1
ATOM 820 C C . ILE A 1 105 ? -5.252 9.785 -9.301 1.00 86.44 105 ILE A C 1
ATOM 822 O O . ILE A 1 105 ? -5.740 9.221 -10.284 1.00 86.44 105 ILE A O 1
ATOM 826 N N . GLY A 1 106 ? -3.982 9.669 -8.925 1.00 85.44 106 GLY A N 1
ATOM 827 C CA . GLY A 1 106 ? -2.984 8.793 -9.529 1.00 85.44 106 GLY A CA 1
ATOM 828 C C . GLY A 1 106 ? -2.815 7.476 -8.775 1.00 85.44 106 GLY A C 1
ATOM 829 O O . GLY A 1 106 ? -2.668 6.429 -9.406 1.00 85.44 106 GLY A O 1
ATOM 830 N N . SER A 1 107 ? -2.924 7.518 -7.443 1.00 84.12 107 SER A N 1
ATOM 831 C CA . SER A 1 107 ? -2.951 6.344 -6.566 1.00 84.12 107 SER A CA 1
ATOM 832 C C . SER A 1 107 ? -4.009 6.478 -5.464 1.00 84.12 107 SER A C 1
ATOM 834 O O . SER A 1 107 ? -4.388 7.579 -5.058 1.00 84.12 107 SER A O 1
ATOM 836 N N . LEU A 1 108 ? -4.515 5.331 -5.009 1.00 85.19 108 LEU A N 1
ATOM 837 C CA . LEU A 1 108 ? -5.480 5.206 -3.917 1.00 85.19 108 LEU A CA 1
ATOM 838 C C . LEU A 1 108 ? -4.938 4.203 -2.907 1.00 85.19 108 LEU A C 1
ATOM 840 O O . LEU A 1 108 ? -4.605 3.076 -3.275 1.00 85.19 108 LEU A O 1
ATOM 844 N N . LEU A 1 109 ? -4.879 4.612 -1.644 1.00 83.50 109 LEU A N 1
ATOM 845 C CA . LEU A 1 109 ? -4.524 3.741 -0.534 1.00 83.50 109 LEU A CA 1
ATOM 846 C C . LEU A 1 109 ? -5.778 3.465 0.307 1.00 83.50 109 LEU A C 1
ATOM 848 O O . LEU A 1 109 ? -6.218 4.364 1.028 1.00 83.50 109 LEU A O 1
ATOM 852 N N . PRO A 1 110 ? -6.365 2.257 0.237 1.00 86.69 110 PRO A N 1
ATOM 853 C CA . PRO A 1 110 ? -7.451 1.878 1.128 1.00 86.69 110 PRO A CA 1
ATOM 854 C C . PRO A 1 110 ? -6.898 1.656 2.537 1.00 86.69 110 PRO A C 1
ATOM 856 O O . PRO A 1 110 ? -5.970 0.873 2.742 1.00 86.69 110 PRO A O 1
ATOM 859 N N . ILE A 1 111 ? -7.478 2.338 3.520 1.00 86.44 111 ILE A N 1
ATOM 860 C CA . ILE A 1 111 ? -7.076 2.267 4.923 1.00 86.44 111 ILE A CA 1
ATOM 861 C C . ILE A 1 111 ? -8.226 1.740 5.765 1.00 86.44 111 ILE A C 1
ATOM 863 O O . ILE A 1 111 ? -9.360 2.218 5.690 1.00 86.44 111 ILE A O 1
ATOM 867 N N . GLN A 1 112 ? -7.900 0.772 6.616 1.00 91.75 112 GLN A N 1
ATOM 868 C CA . GLN A 1 112 ? -8.793 0.259 7.640 1.00 91.75 112 GLN A CA 1
ATOM 869 C C . GLN A 1 112 ? -8.627 1.054 8.939 1.00 91.75 112 GLN A C 1
ATOM 871 O O . GLN A 1 112 ? -7.508 1.307 9.382 1.00 91.75 112 GLN A O 1
ATOM 876 N N . LEU A 1 113 ? -9.746 1.422 9.561 1.00 93.75 113 LEU A N 1
ATOM 877 C CA . LEU A 1 113 ? -9.801 2.259 10.759 1.00 93.75 113 LEU A CA 1
ATOM 878 C C . LEU A 1 113 ? -10.655 1.602 11.850 1.00 93.75 113 LEU A C 1
ATOM 880 O O . LEU A 1 113 ? -11.761 1.124 11.591 1.00 93.75 113 LEU A O 1
ATOM 884 N N . SER A 1 114 ? -10.185 1.626 13.091 1.00 96.50 114 SER A N 1
ATOM 885 C CA . SER A 1 114 ? -10.932 1.217 14.280 1.00 96.50 114 SER A CA 1
ATOM 886 C C . SER A 1 114 ? -12.071 2.197 14.566 1.00 96.50 114 SER A C 1
ATOM 888 O O . SER A 1 114 ? -11.840 3.390 14.762 1.00 96.50 114 SER A O 1
ATOM 890 N N . CYS A 1 115 ? -13.313 1.703 14.618 1.00 97.00 115 CYS A N 1
ATOM 891 C CA . CYS A 1 115 ? -14.509 2.538 14.749 1.00 97.00 115 CYS A CA 1
ATOM 892 C C . CYS A 1 115 ? -15.430 2.067 15.894 1.00 97.00 115 CYS A C 1
ATOM 894 O O . CYS A 1 115 ? -15.651 0.865 16.087 1.00 97.00 115 CYS A O 1
ATOM 896 N N . CYS A 1 116 ? -15.965 3.012 16.677 1.00 97.12 116 CYS A N 1
ATOM 897 C CA . CYS A 1 116 ? -16.964 2.749 17.720 1.00 97.12 116 CYS A CA 1
ATOM 898 C C . CYS A 1 116 ? -18.399 2.798 17.171 1.00 97.12 116 CYS A C 1
ATOM 900 O O . CYS A 1 116 ? -18.662 3.303 16.081 1.00 97.12 116 CYS A O 1
ATOM 902 N N . ALA A 1 117 ? -19.366 2.330 17.967 1.00 95.56 117 ALA A N 1
ATOM 903 C CA . ALA A 1 117 ? -20.778 2.305 17.573 1.00 95.56 117 ALA A CA 1
ATOM 904 C C . ALA A 1 117 ? -21.364 3.697 17.269 1.00 95.56 117 ALA A C 1
ATOM 906 O O . ALA A 1 117 ? -22.311 3.792 16.490 1.00 95.56 117 ALA A O 1
ATOM 907 N N . ALA A 1 118 ? -20.823 4.754 17.887 1.00 94.75 118 ALA A N 1
ATOM 908 C CA . ALA A 1 118 ? -21.267 6.129 17.674 1.00 94.75 118 ALA A CA 1
ATOM 909 C C . ALA A 1 118 ? -20.755 6.697 16.342 1.00 94.75 118 ALA A C 1
ATOM 911 O O . ALA A 1 118 ? -21.552 7.229 15.582 1.00 94.75 118 ALA A O 1
ATOM 912 N N . CYS A 1 119 ? -19.465 6.526 16.028 1.00 95.06 119 CYS A N 1
ATOM 913 C CA . CYS A 1 119 ? -18.857 7.007 14.778 1.00 95.06 119 CYS A CA 1
ATOM 914 C C . CYS A 1 119 ? -19.237 6.178 13.542 1.00 95.06 119 CYS A C 1
ATOM 916 O O . CYS A 1 119 ? -18.969 6.598 12.423 1.00 95.06 119 CYS A O 1
ATOM 918 N N . ARG A 1 120 ? -19.834 4.996 13.729 1.00 90.69 120 ARG A N 1
ATOM 919 C CA . ARG A 1 120 ? -20.394 4.190 12.635 1.00 90.69 120 ARG A CA 1
ATOM 920 C C . ARG A 1 120 ? -21.682 4.790 12.048 1.00 90.69 120 ARG A C 1
ATOM 922 O O . ARG A 1 120 ? -22.086 4.375 10.968 1.00 90.69 120 ARG A O 1
ATOM 929 N N . ARG A 1 121 ? -22.383 5.635 12.808 1.00 79.81 121 ARG A N 1
ATOM 930 C CA . ARG A 1 121 ? -23.669 6.232 12.415 1.00 79.81 121 ARG A CA 1
ATOM 931 C C . ARG A 1 121 ? -23.447 7.475 11.572 1.00 79.81 121 ARG A C 1
ATOM 933 O O . ARG A 1 121 ? -24.273 7.668 10.660 1.00 79.81 121 ARG A O 1
#

pLDDT: mean 88.49, std 7.7, range [51.34, 97.62]